Protein AF-W2C169-F1 (afdb_monomer_lite)

Structure (mmCIF, N/CA/C/O backbone):
data_AF-W2C169-F1
#
_entry.id   AF-W2C169-F1
#
loop_
_atom_site.group_PDB
_atom_site.id
_atom_site.type_symbol
_atom_site.label_atom_id
_atom_site.label_alt_id
_atom_site.label_comp_id
_atom_site.label_asym_id
_atom_site.label_entity_id
_atom_site.label_seq_id
_atom_site.pdbx_PDB_ins_code
_atom_site.Cartn_x
_atom_site.Cartn_y
_atom_site.Cartn_z
_atom_site.occupancy
_atom_site.B_iso_or_equiv
_atom_site.auth_seq_id
_atom_site.auth_comp_id
_atom_site.auth_asym_id
_atom_site.auth_atom_id
_atom_site.pdbx_PDB_model_num
ATOM 1 N N . MET A 1 1 ? 2.511 10.921 2.457 1.00 88.62 1 MET A N 1
ATOM 2 C CA . MET A 1 1 ? 1.205 10.672 3.111 1.00 88.62 1 MET A CA 1
ATOM 3 C C . MET A 1 1 ? 1.436 9.827 4.353 1.00 88.62 1 MET A C 1
ATOM 5 O O . MET A 1 1 ? 2.473 9.172 4.405 1.00 88.62 1 MET A O 1
ATOM 9 N N . LYS A 1 2 ? 0.534 9.827 5.338 1.00 92.50 2 LYS A N 1
ATOM 10 C CA . LYS A 1 2 ? 0.646 8.915 6.488 1.00 92.50 2 LYS A CA 1
ATOM 11 C C . LYS A 1 2 ? 0.079 7.546 6.125 1.00 92.50 2 LYS A C 1
ATOM 13 O O . LYS A 1 2 ? -0.915 7.457 5.410 1.00 92.50 2 LYS A O 1
ATOM 18 N N . ALA A 1 3 ? 0.659 6.470 6.655 1.00 92.00 3 ALA A N 1
ATOM 19 C CA . ALA A 1 3 ? 0.155 5.125 6.369 1.00 92.00 3 ALA A CA 1
ATOM 20 C C . ALA A 1 3 ? -1.259 4.895 6.936 1.00 92.00 3 ALA A C 1
ATOM 22 O O . ALA A 1 3 ? -2.050 4.150 6.367 1.00 92.00 3 ALA A O 1
ATOM 23 N N . SER A 1 4 ? -1.608 5.599 8.017 1.00 90.38 4 SER A N 1
ATOM 24 C CA . SER A 1 4 ? -2.946 5.580 8.619 1.00 90.38 4 SER A CA 1
ATOM 25 C C . SER A 1 4 ? -4.038 6.230 7.760 1.00 90.38 4 SER A C 1
ATOM 27 O O . SER A 1 4 ? -5.206 6.125 8.107 1.00 90.38 4 SER A O 1
ATOM 29 N N . GLU A 1 5 ? -3.678 6.926 6.680 1.00 92.50 5 GLU A N 1
ATOM 30 C CA . GLU A 1 5 ? -4.622 7.586 5.760 1.00 92.50 5 GLU A CA 1
ATOM 31 C C . GLU A 1 5 ? -4.993 6.686 4.569 1.00 92.50 5 GLU A C 1
ATOM 33 O O . GLU A 1 5 ? -5.736 7.092 3.675 1.00 92.50 5 GLU A O 1
ATOM 38 N N . LEU A 1 6 ? -4.463 5.460 4.525 1.00 93.62 6 LEU A N 1
ATOM 39 C CA . LEU A 1 6 ? -4.785 4.504 3.478 1.00 93.62 6 LEU A CA 1
ATOM 40 C C . LEU A 1 6 ? -6.237 4.023 3.596 1.00 93.62 6 LEU A C 1
ATOM 42 O O . LEU A 1 6 ? -6.688 3.588 4.654 1.00 93.62 6 LEU A O 1
ATOM 46 N N . VAL A 1 7 ? -6.955 4.059 2.474 1.00 94.31 7 VAL A N 1
ATOM 47 C CA . VAL A 1 7 ? -8.366 3.670 2.377 1.00 94.31 7 VAL A CA 1
ATOM 48 C C . VAL A 1 7 ? -8.475 2.380 1.568 1.00 94.31 7 VAL A C 1
ATOM 50 O O . VAL A 1 7 ? -8.052 2.369 0.405 1.00 94.31 7 VAL A O 1
ATOM 53 N N . PRO A 1 8 ? -8.996 1.279 2.146 1.00 94.69 8 PRO A N 1
ATOM 54 C CA . PRO A 1 8 ? -9.136 0.016 1.431 1.00 94.69 8 PRO A CA 1
ATOM 55 C C . PRO A 1 8 ? -9.874 0.193 0.103 1.00 94.69 8 PRO A C 1
ATOM 57 O O . PRO A 1 8 ? -10.900 0.864 0.015 1.00 94.69 8 PRO A O 1
ATOM 60 N N . GLY A 1 9 ? -9.323 -0.393 -0.954 1.00 92.81 9 GLY A N 1
ATOM 61 C CA . GLY A 1 9 ? -9.845 -0.313 -2.310 1.00 92.81 9 GLY A CA 1
ATOM 62 C C . GLY A 1 9 ? -9.400 0.911 -3.118 1.00 92.81 9 GLY A C 1
ATOM 63 O O . GLY A 1 9 ? -9.604 0.889 -4.337 1.00 92.81 9 GLY A O 1
ATOM 64 N N . LYS A 1 10 ? -8.775 1.928 -2.502 1.00 94.00 10 LYS A N 1
ATOM 65 C CA . LYS A 1 10 ? -8.240 3.111 -3.197 1.00 94.00 10 LYS A CA 1
ATOM 66 C C . LYS A 1 10 ? -6.888 2.810 -3.850 1.00 94.00 10 LYS A C 1
ATOM 68 O O . LYS A 1 10 ? -6.125 1.957 -3.391 1.00 94.00 10 LYS A O 1
ATOM 73 N N . TRP A 1 11 ? -6.616 3.505 -4.951 1.00 92.94 11 TRP A N 1
ATOM 74 C CA . TRP A 1 11 ? -5.371 3.391 -5.704 1.00 92.94 11 TRP A CA 1
ATOM 75 C C . TRP A 1 11 ? -4.377 4.476 -5.310 1.00 92.94 11 TRP A C 1
ATOM 77 O O . TRP A 1 11 ? -4.750 5.631 -5.117 1.00 92.94 11 TRP A O 1
ATOM 87 N N . TYR A 1 12 ? -3.108 4.097 -5.284 1.00 93.19 12 TYR A N 1
ATOM 88 C CA . TYR A 1 12 ? -1.981 4.944 -4.931 1.00 93.19 12 TYR A CA 1
ATOM 89 C C . TYR A 1 12 ? -0.828 4.720 -5.912 1.00 93.19 12 TYR A C 1
ATOM 91 O O . TYR A 1 12 ? -0.711 3.643 -6.505 1.00 93.19 12 TYR A O 1
ATOM 99 N N . MET A 1 13 ? 0.029 5.726 -6.077 1.00 93.00 13 MET A N 1
ATOM 100 C CA . MET A 1 13 ? 1.270 5.597 -6.837 1.00 93.00 13 MET A CA 1
ATOM 101 C C . MET A 1 13 ? 2.424 5.274 -5.895 1.00 93.00 13 MET A C 1
ATOM 103 O O . MET A 1 13 ? 2.704 6.015 -4.956 1.00 93.00 13 MET A O 1
ATOM 107 N N . TYR A 1 14 ? 3.111 4.175 -6.177 1.00 90.88 14 TYR A N 1
ATOM 108 C CA . TYR A 1 14 ? 4.412 3.851 -5.618 1.00 90.88 14 TYR A CA 1
ATOM 109 C C . TYR A 1 14 ? 5.509 4.459 -6.491 1.00 90.88 14 TYR A C 1
ATOM 111 O O . TYR A 1 14 ? 5.514 4.241 -7.704 1.00 90.88 14 TYR A O 1
ATOM 119 N N . ALA A 1 15 ? 6.434 5.184 -5.865 1.00 89.75 15 ALA A N 1
ATOM 120 C CA . ALA A 1 15 ? 7.642 5.711 -6.488 1.00 89.75 15 ALA A CA 1
ATOM 121 C C . ALA A 1 15 ? 8.877 5.061 -5.843 1.00 89.75 15 ALA A C 1
ATOM 123 O O . ALA A 1 15 ? 9.314 5.455 -4.757 1.00 89.75 15 ALA A O 1
ATOM 124 N N . GLY A 1 16 ? 9.407 4.036 -6.509 1.00 84.62 16 GLY A N 1
ATOM 125 C CA . GLY A 1 16 ? 10.622 3.330 -6.118 1.00 84.62 16 GLY A CA 1
ATOM 126 C C . GLY A 1 16 ? 11.875 4.178 -6.319 1.00 84.62 16 GLY A C 1
ATOM 127 O O . GLY A 1 16 ? 11.913 5.105 -7.129 1.00 84.62 16 GLY A O 1
ATOM 128 N N . ARG A 1 17 ? 12.934 3.865 -5.566 1.00 81.38 17 ARG A N 1
ATOM 129 C CA . ARG A 1 17 ? 14.225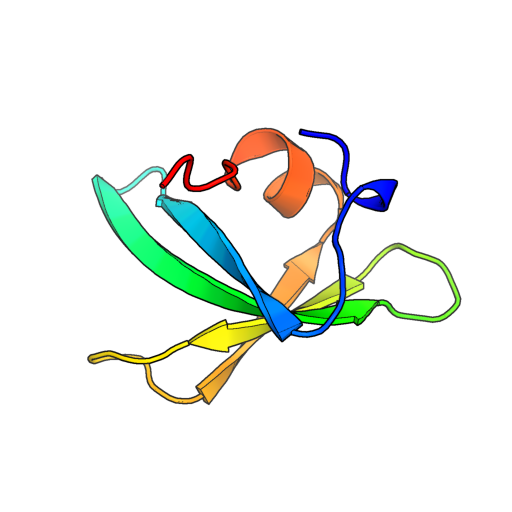 4.581 -5.648 1.00 81.38 17 ARG A CA 1
ATOM 130 C C . ARG A 1 17 ? 14.995 4.302 -6.940 1.00 81.38 17 ARG A C 1
ATOM 132 O O . ARG A 1 17 ? 15.855 5.085 -7.317 1.00 81.38 17 ARG A O 1
ATOM 139 N N . ASP A 1 18 ? 14.687 3.192 -7.588 1.00 84.06 18 ASP A N 1
ATOM 140 C CA . ASP A 1 18 ? 15.207 2.741 -8.879 1.00 84.06 18 ASP A CA 1
ATOM 141 C C . ASP A 1 18 ? 14.479 3.379 -10.077 1.00 84.06 18 ASP A C 1
ATOM 143 O O . ASP A 1 18 ? 14.744 3.024 -11.223 1.00 84.06 18 ASP A O 1
ATOM 147 N N . GLY A 1 19 ? 13.560 4.320 -9.828 1.00 82.00 19 GLY A N 1
ATOM 148 C CA . GLY A 1 19 ? 12.742 4.954 -10.861 1.00 82.00 19 GLY A CA 1
ATOM 149 C C . GLY A 1 19 ? 11.527 4.122 -11.277 1.00 82.00 19 GLY A C 1
ATOM 150 O O . GLY A 1 19 ? 10.769 4.553 -12.146 1.00 82.00 19 GLY A O 1
ATOM 151 N N . VAL A 1 20 ? 11.299 2.960 -10.653 1.00 84.38 20 VAL A N 1
ATOM 152 C CA . VAL A 1 20 ? 10.097 2.160 -10.893 1.00 84.38 20 VAL A CA 1
ATOM 153 C C . VAL A 1 20 ? 8.885 2.882 -10.322 1.00 84.38 20 VAL A C 1
ATOM 155 O O . VAL A 1 20 ? 8.824 3.224 -9.141 1.00 84.38 20 VAL A O 1
ATOM 158 N N . VAL A 1 21 ? 7.881 3.070 -11.172 1.00 88.12 21 VAL A N 1
ATOM 159 C CA . VAL A 1 21 ? 6.612 3.689 -10.808 1.00 88.12 21 VAL A CA 1
ATOM 160 C C . VAL A 1 21 ? 5.498 2.670 -11.020 1.00 88.12 21 VAL A C 1
ATOM 162 O O . VAL A 1 21 ? 5.340 2.132 -12.114 1.00 88.12 21 VAL A O 1
ATOM 165 N N . MET A 1 22 ? 4.733 2.378 -9.967 1.00 89.31 22 MET A N 1
ATOM 166 C CA . MET A 1 22 ? 3.667 1.370 -10.007 1.00 89.31 22 MET A CA 1
ATOM 167 C C . MET A 1 22 ? 2.384 1.885 -9.378 1.00 89.31 22 MET A C 1
ATOM 169 O O . MET A 1 22 ? 2.407 2.592 -8.373 1.00 89.31 22 MET A O 1
ATOM 173 N N . ARG A 1 23 ? 1.248 1.480 -9.946 1.00 91.12 23 ARG A N 1
ATOM 174 C CA . ARG A 1 23 ? -0.065 1.751 -9.367 1.00 91.12 23 ARG A CA 1
ATOM 175 C C . ARG A 1 23 ? -0.470 0.587 -8.469 1.00 91.12 23 ARG A C 1
ATOM 177 O O . ARG A 1 23 ? -0.529 -0.557 -8.917 1.00 91.12 23 ARG A O 1
ATOM 184 N N . LEU A 1 24 ? -0.756 0.890 -7.211 1.00 93.25 24 LEU A N 1
ATOM 185 C CA . LEU A 1 24 ? -1.046 -0.087 -6.169 1.00 93.25 24 LEU A CA 1
ATOM 186 C C . LEU A 1 24 ? -2.416 0.183 -5.556 1.00 93.25 24 LEU A C 1
ATOM 188 O O . LEU A 1 24 ? -2.720 1.316 -5.185 1.00 93.25 24 LEU A O 1
ATOM 192 N N . ARG A 1 25 ? -3.248 -0.850 -5.438 1.00 94.56 25 ARG A N 1
ATOM 193 C CA . ARG A 1 25 ? -4.524 -0.776 -4.722 1.00 94.56 25 ARG A CA 1
ATOM 194 C C . ARG A 1 25 ? -4.305 -1.211 -3.288 1.00 94.56 25 ARG A C 1
ATOM 196 O O . ARG A 1 25 ? -3.813 -2.312 -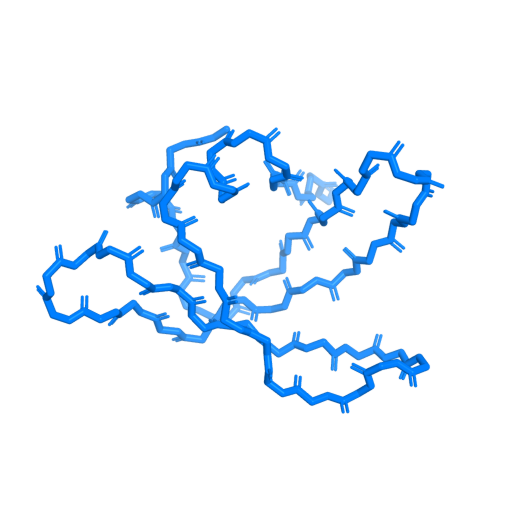3.068 1.00 94.56 25 ARG A O 1
ATOM 203 N N . PHE A 1 26 ? -4.652 -0.376 -2.321 1.00 95.44 26 PHE A N 1
ATOM 204 C CA . PHE A 1 26 ? -4.548 -0.770 -0.921 1.00 95.44 26 PHE A CA 1
ATOM 205 C C . PHE A 1 26 ? -5.637 -1.787 -0.566 1.00 95.44 26 PHE A C 1
ATOM 207 O O . PHE A 1 26 ? -6.803 -1.577 -0.896 1.00 95.44 26 PHE A O 1
ATOM 214 N N . GLU A 1 27 ? -5.265 -2.880 0.098 1.00 96.00 27 GLU A N 1
ATOM 215 C CA . GLU A 1 27 ? -6.191 -3.953 0.479 1.00 96.00 27 GLU A CA 1
ATOM 216 C C . GLU A 1 27 ? -6.425 -3.955 1.994 1.00 96.00 27 GLU A C 1
ATOM 218 O O . GLU A 1 27 ? -7.568 -3.882 2.443 1.00 96.00 27 GLU A O 1
ATOM 223 N N . SER A 1 28 ? -5.355 -4.010 2.794 1.00 96.00 28 SER A N 1
ATOM 224 C CA . SER A 1 28 ? -5.458 -4.103 4.254 1.00 96.00 28 SER A CA 1
ATOM 225 C C . SER A 1 28 ? -4.155 -3.747 4.971 1.00 96.00 28 SER A C 1
ATOM 227 O O . SER A 1 28 ? -3.074 -3.761 4.382 1.00 96.00 28 SER A O 1
ATOM 229 N N . ALA A 1 29 ? -4.255 -3.451 6.267 1.00 95.44 29 ALA A N 1
ATOM 230 C CA . ALA A 1 29 ? -3.116 -3.329 7.173 1.00 95.44 29 ALA A CA 1
ATOM 231 C C . ALA A 1 29 ? -3.135 -4.464 8.205 1.00 95.44 29 ALA A C 1
ATOM 233 O O . ALA A 1 29 ? -4.202 -4.965 8.570 1.00 95.44 29 ALA A O 1
ATOM 234 N N . SER A 1 30 ? -1.959 -4.857 8.692 1.00 94.12 30 SER A N 1
ATOM 235 C CA . SER A 1 30 ? -1.829 -5.741 9.847 1.00 94.12 30 SER A CA 1
ATOM 236 C C . SER A 1 30 ? -2.416 -5.083 11.098 1.00 94.12 30 SER A C 1
ATOM 238 O O . SER A 1 30 ? -2.496 -3.859 11.204 1.00 94.12 30 SER A O 1
ATOM 240 N N . GLN A 1 31 ? -2.815 -5.905 12.068 1.00 92.25 31 GLN A N 1
ATOM 241 C CA . GLN A 1 31 ? -3.496 -5.444 13.282 1.00 92.25 31 GLN A CA 1
ATOM 242 C C . GLN A 1 31 ? -2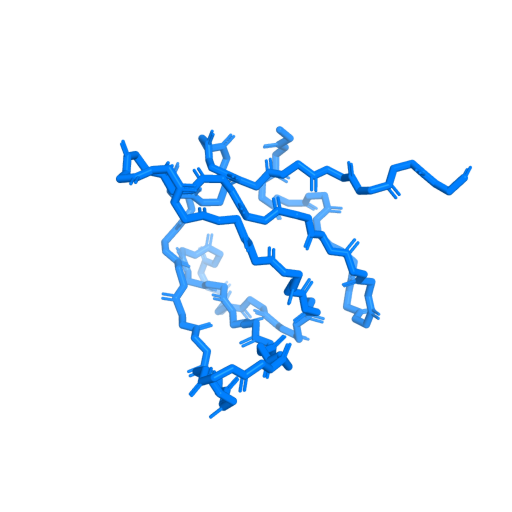.633 -4.490 14.133 1.00 92.25 31 GLN A C 1
ATOM 244 O O . GLN A 1 31 ? -3.163 -3.624 14.821 1.00 92.25 31 GLN A O 1
ATOM 249 N N . ASP A 1 32 ? -1.307 -4.612 14.041 1.00 91.62 32 ASP A N 1
ATOM 250 C CA . ASP A 1 32 ? -0.314 -3.740 14.682 1.00 91.62 32 ASP A CA 1
ATOM 251 C C . ASP A 1 32 ? 0.035 -2.478 13.859 1.00 91.62 32 ASP A C 1
ATOM 253 O O . ASP A 1 32 ? 0.832 -1.642 14.292 1.00 91.62 32 ASP A O 1
ATOM 257 N N . GLY A 1 33 ? -0.534 -2.324 12.657 1.00 88.75 33 GLY A N 1
ATOM 258 C CA . GLY A 1 33 ? -0.313 -1.182 11.771 1.00 88.75 33 GLY A CA 1
ATOM 259 C C . GLY A 1 33 ? 1.124 -1.040 11.257 1.00 88.75 33 GLY A C 1
ATOM 260 O O . GLY A 1 33 ? 1.539 0.085 10.933 1.00 88.75 33 GLY A O 1
ATOM 261 N N . GLN A 1 34 ? 1.889 -2.136 11.215 1.00 91.38 34 GLN A N 1
ATOM 262 C CA . GLN A 1 34 ? 3.274 -2.153 10.732 1.00 91.38 34 GLN A CA 1
ATOM 263 C C . GLN A 1 34 ? 3.399 -2.576 9.270 1.00 91.38 34 GLN A C 1
ATOM 265 O O . GLN A 1 34 ? 4.268 -2.057 8.567 1.00 91.38 34 GLN A O 1
ATOM 270 N N . THR A 1 35 ? 2.521 -3.463 8.803 1.00 95.19 35 THR A N 1
ATOM 271 C CA . THR A 1 35 ? 2.560 -4.039 7.455 1.00 95.19 35 THR A CA 1
ATOM 272 C C . THR A 1 35 ? 1.283 -3.713 6.694 1.00 95.19 35 THR A C 1
ATOM 274 O O . THR A 1 35 ? 0.185 -3.804 7.231 1.00 95.19 35 THR A O 1
ATOM 277 N N . TYR A 1 36 ? 1.425 -3.349 5.425 1.00 96.44 36 TYR A N 1
ATOM 278 C CA . TYR A 1 36 ? 0.340 -2.905 4.557 1.00 96.44 36 TYR A CA 1
ATOM 279 C C . TYR A 1 36 ? 0.374 -3.719 3.268 1.00 96.44 36 TYR A C 1
ATOM 281 O O . TYR A 1 36 ? 1.412 -3.793 2.609 1.00 96.44 36 TYR A O 1
ATOM 289 N N . ALA A 1 37 ? -0.747 -4.344 2.925 1.00 95.69 37 ALA A N 1
ATOM 290 C CA . ALA A 1 37 ? -0.903 -5.169 1.740 1.00 95.69 37 ALA A CA 1
ATOM 291 C C . ALA A 1 37 ? -1.517 -4.361 0.597 1.00 95.69 37 ALA A C 1
ATOM 293 O O . ALA A 1 37 ? -2.517 -3.656 0.763 1.00 95.69 37 ALA A O 1
ATOM 294 N N . PHE A 1 38 ? -0.925 -4.508 -0.581 1.00 95.38 38 PHE A N 1
ATOM 295 C CA . PHE A 1 38 ? -1.357 -3.844 -1.794 1.00 95.38 38 PHE A CA 1
ATOM 296 C C . PHE A 1 38 ? -1.467 -4.834 -2.935 1.00 95.38 38 PHE A C 1
ATOM 298 O O . PHE A 1 38 ? -0.607 -5.694 -3.111 1.00 95.38 38 PHE A O 1
ATOM 305 N N . ARG A 1 39 ? -2.489 -4.665 -3.764 1.00 94.00 39 ARG A N 1
ATOM 306 C CA . ARG A 1 39 ? -2.600 -5.358 -5.037 1.00 94.00 39 ARG A CA 1
ATOM 307 C C . ARG A 1 39 ? -1.938 -4.529 -6.131 1.00 94.00 39 ARG A C 1
ATOM 309 O O . ARG A 1 39 ? -2.305 -3.376 -6.357 1.00 94.00 39 ARG A O 1
ATOM 316 N N . SER A 1 40 ? -0.974 -5.133 -6.811 1.00 90.69 40 SER A N 1
ATOM 317 C CA . SER A 1 40 ? -0.327 -4.581 -7.997 1.00 90.69 40 SER A CA 1
ATOM 318 C C . SER A 1 40 ? -0.984 -5.135 -9.258 1.00 90.69 40 SER A C 1
ATOM 320 O O . SER A 1 40 ? -1.254 -6.336 -9.353 1.00 90.69 40 SER A O 1
ATOM 322 N N . CYS A 1 41 ? -1.226 -4.260 -10.231 1.00 76.19 41 CYS A N 1
ATOM 323 C CA . CYS A 1 41 ? -1.685 -4.624 -11.568 1.00 76.19 41 CYS A CA 1
ATOM 324 C C . CYS A 1 41 ? -0.625 -4.156 -12.574 1.00 76.19 41 CYS A C 1
ATOM 326 O O . CYS A 1 41 ? -0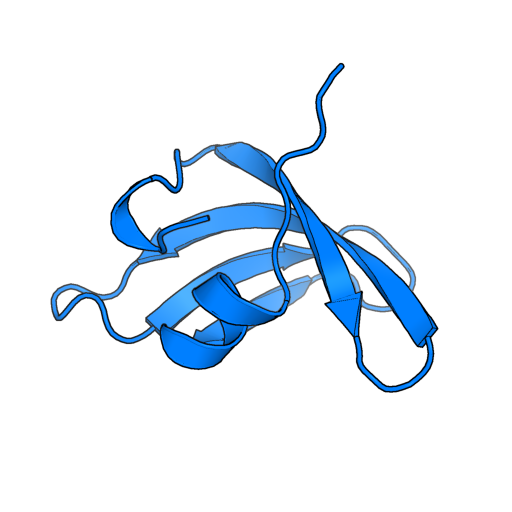.466 -2.959 -12.794 1.00 76.19 41 CYS A O 1
ATOM 328 N N . GLY A 1 42 ? 0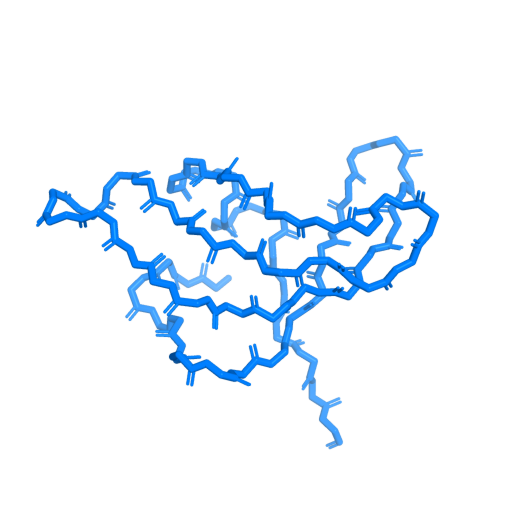.132 -5.092 -13.148 1.00 73.94 42 GLY A N 1
ATOM 329 C CA . GLY A 1 42 ? 1.236 -4.814 -14.072 1.00 73.94 42 GLY A CA 1
ATOM 330 C C . GLY A 1 42 ? 2.111 -6.048 -14.290 1.00 73.94 42 GLY A C 1
ATOM 331 O O . GLY A 1 42 ? 1.676 -7.164 -14.017 1.00 73.94 42 GLY A O 1
ATOM 332 N N . ALA A 1 43 ? 3.359 -5.852 -14.730 1.00 69.62 43 ALA A N 1
ATOM 333 C CA . ALA A 1 43 ? 4.333 -6.941 -14.902 1.00 69.62 43 ALA A CA 1
ATOM 334 C C . ALA A 1 43 ? 4.585 -7.740 -13.604 1.00 69.62 43 ALA A C 1
ATOM 336 O O . ALA A 1 43 ? 4.913 -8.919 -13.650 1.00 69.62 43 ALA A O 1
ATOM 337 N N . TRP A 1 44 ? 4.360 -7.103 -12.453 1.00 71.69 44 TRP A N 1
ATOM 338 C CA . TRP A 1 44 ? 4.456 -7.684 -11.114 1.00 71.69 44 TRP A CA 1
ATOM 339 C C . TRP A 1 44 ? 3.064 -7.883 -10.502 1.00 71.69 44 TRP A C 1
ATOM 341 O O . TRP A 1 44 ? 2.791 -7.414 -9.396 1.00 71.69 44 TRP A O 1
ATOM 351 N N . ALA A 1 45 ? 2.143 -8.489 -11.256 1.00 81.00 45 ALA A N 1
ATOM 352 C CA . ALA A 1 45 ? 0.786 -8.745 -10.785 1.00 81.00 45 ALA A CA 1
ATOM 353 C C . ALA A 1 45 ? 0.805 -9.642 -9.536 1.00 81.00 45 ALA A C 1
ATOM 355 O O . ALA A 1 45 ? 1.396 -10.721 -9.545 1.00 81.00 45 ALA A O 1
ATOM 356 N N . GLY A 1 46 ? 0.149 -9.201 -8.462 1.00 89.25 46 GLY A N 1
ATOM 357 C CA . GLY A 1 46 ? 0.134 -9.934 -7.198 1.00 89.25 46 GLY A CA 1
ATOM 358 C C . GLY A 1 46 ? -0.111 -9.050 -5.981 1.00 89.25 46 GLY A C 1
ATOM 359 O O . GLY A 1 46 ? -0.427 -7.864 -6.105 1.00 89.25 46 GLY A O 1
ATOM 360 N N . VAL A 1 47 ? 0.022 -9.653 -4.798 1.00 91.50 47 VAL A N 1
ATOM 361 C CA . VAL A 1 47 ? -0.015 -8.944 -3.515 1.00 91.50 47 VAL A CA 1
ATOM 362 C C . VAL A 1 47 ? 1.411 -8.605 -3.097 1.00 91.50 47 VAL A C 1
ATOM 364 O O . VAL A 1 47 ? 2.269 -9.481 -3.042 1.00 91.50 47 VAL A O 1
ATOM 367 N N . ILE A 1 48 ? 1.647 -7.335 -2.788 1.00 91.94 48 ILE A N 1
ATOM 368 C CA . ILE A 1 48 ? 2.914 -6.812 -2.284 1.00 91.94 48 ILE A CA 1
ATOM 369 C C . ILE A 1 48 ? 2.666 -6.278 -0.878 1.00 91.94 48 ILE A C 1
ATOM 371 O O . ILE A 1 48 ? 1.684 -5.576 -0.635 1.00 91.94 48 ILE A O 1
ATOM 375 N N . THR A 1 49 ? 3.564 -6.589 0.048 1.00 93.88 49 THR A N 1
ATOM 376 C CA . THR A 1 49 ? 3.522 -6.067 1.415 1.00 93.88 49 THR A CA 1
ATOM 377 C C . THR A 1 49 ? 4.593 -5.008 1.613 1.00 93.88 49 THR A C 1
ATOM 379 O O . THR A 1 49 ? 5.748 -5.217 1.246 1.00 93.88 49 THR A O 1
ATOM 382 N N . MET A 1 50 ? 4.228 -3.892 2.235 1.00 94.56 50 MET A N 1
ATOM 383 C CA . MET A 1 50 ? 5.149 -2.810 2.574 1.00 94.56 50 MET A CA 1
ATOM 384 C C . MET A 1 50 ? 5.067 -2.476 4.057 1.00 94.56 50 MET A C 1
ATOM 386 O O . MET A 1 50 ? 3.989 -2.467 4.648 1.00 94.56 50 MET A O 1
ATOM 390 N N . GLY A 1 51 ? 6.217 -2.166 4.650 1.00 95.81 51 GLY A N 1
ATOM 391 C CA . GLY A 1 51 ? 6.274 -1.625 6.002 1.00 95.81 51 GLY A CA 1
ATOM 392 C C . GLY A 1 51 ? 5.818 -0.165 6.048 1.00 95.81 51 GLY A C 1
ATOM 393 O O . GLY A 1 51 ? 5.952 0.563 5.058 1.00 95.81 51 GLY A O 1
ATOM 394 N N . ARG A 1 52 ? 5.360 0.295 7.218 1.00 95.19 52 ARG A N 1
ATOM 395 C CA . ARG A 1 52 ? 4.968 1.698 7.456 1.00 95.19 52 ARG A CA 1
ATOM 396 C C . ARG A 1 52 ? 5.974 2.729 6.908 1.00 95.19 52 ARG A C 1
ATOM 398 O O . ARG A 1 52 ? 5.531 3.618 6.182 1.00 95.19 52 ARG A O 1
ATOM 405 N N . PRO A 1 53 ? 7.301 2.625 7.146 1.00 94.75 53 PRO A N 1
ATOM 406 C CA . PRO A 1 53 ? 8.243 3.631 6.643 1.00 94.75 53 PRO A CA 1
ATOM 407 C C . PRO A 1 53 ? 8.285 3.703 5.113 1.00 94.75 53 PRO A C 1
ATOM 409 O O . PRO A 1 53 ? 8.459 4.776 4.533 1.00 94.75 53 PRO A O 1
ATOM 412 N N . MET A 1 54 ? 8.113 2.563 4.440 1.00 93.56 54 MET A N 1
ATOM 413 C CA . MET A 1 54 ? 8.087 2.499 2.980 1.00 93.56 54 MET A CA 1
ATOM 414 C C . MET A 1 54 ? 6.806 3.125 2.434 1.00 93.56 54 MET A C 1
ATOM 416 O O . MET A 1 54 ? 6.872 3.906 1.491 1.00 93.56 54 MET A O 1
ATOM 420 N N . VAL A 1 55 ? 5.662 2.858 3.070 1.00 94.50 55 VAL A N 1
ATOM 421 C CA . VAL A 1 55 ? 4.396 3.513 2.727 1.00 94.50 55 VAL A CA 1
ATOM 422 C C . VAL A 1 55 ? 4.530 5.030 2.834 1.00 94.50 55 VAL A C 1
ATOM 424 O O . VAL A 1 55 ? 4.263 5.752 1.880 1.00 94.50 55 VAL A O 1
ATOM 427 N N . GLU A 1 56 ? 5.013 5.532 3.963 1.00 94.56 56 GLU A N 1
ATOM 428 C CA . GLU A 1 56 ? 5.044 6.976 4.202 1.00 94.56 56 GLU A CA 1
ATOM 429 C C . GLU A 1 56 ? 6.047 7.707 3.296 1.00 94.56 56 GLU A C 1
ATOM 431 O O . GLU A 1 56 ? 5.799 8.843 2.879 1.00 94.56 56 GLU A O 1
ATOM 436 N N . SER A 1 57 ? 7.149 7.043 2.931 1.00 93.25 57 SER A N 1
ATOM 437 C CA . SER A 1 57 ? 8.193 7.625 2.079 1.00 93.25 57 SER A CA 1
ATOM 438 C C . SER A 1 57 ? 7.938 7.467 0.579 1.00 93.25 57 SER A C 1
ATOM 440 O O . SER A 1 57 ? 8.193 8.418 -0.166 1.00 93.25 57 SER A O 1
ATOM 442 N N . MET A 1 58 ? 7.404 6.328 0.124 1.00 92.56 58 MET A N 1
ATOM 443 C CA . MET A 1 58 ? 7.347 5.954 -1.300 1.00 92.56 58 MET A CA 1
ATOM 444 C C . MET A 1 58 ? 5.944 5.994 -1.913 1.00 92.56 58 MET A C 1
ATOM 446 O O . MET A 1 58 ? 5.838 6.069 -3.136 1.00 92.56 58 MET A O 1
ATOM 450 N N . LEU A 1 59 ? 4.871 5.971 -1.114 1.00 93.44 59 LEU A N 1
ATOM 451 C CA . LEU A 1 59 ? 3.507 6.079 -1.640 1.00 93.44 59 LEU A CA 1
ATOM 452 C C . LEU A 1 59 ? 3.038 7.532 -1.723 1.00 93.44 59 LEU A C 1
ATOM 454 O O . LEU A 1 59 ? 3.304 8.370 -0.850 1.00 93.44 59 LEU A O 1
ATOM 458 N N . ARG A 1 60 ? 2.323 7.831 -2.802 1.00 90.62 60 ARG A N 1
ATOM 459 C CA . ARG A 1 60 ? 1.642 9.098 -3.058 1.00 90.62 60 ARG A CA 1
ATOM 460 C C . ARG A 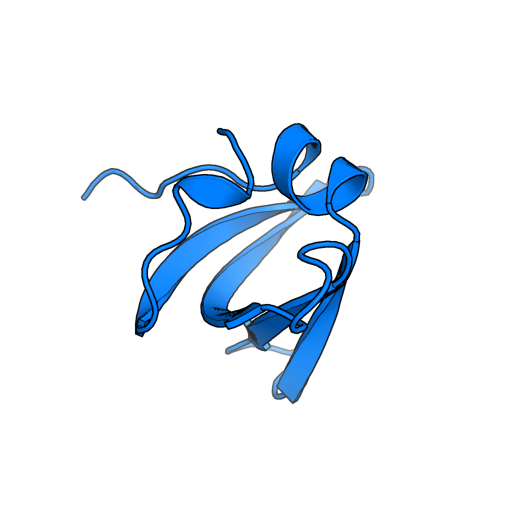1 60 ? 0.200 8.810 -3.455 1.00 90.62 60 ARG A C 1
ATOM 462 O O . ARG A 1 60 ? -0.087 7.803 -4.106 1.00 90.62 60 ARG A O 1
ATOM 469 N N . GLU A 1 61 ? -0.707 9.687 -3.047 1.00 83.50 61 GLU A N 1
ATOM 470 C CA . GLU A 1 61 ? -2.076 9.648 -3.544 1.00 83.50 61 GLU A CA 1
ATOM 471 C C . GLU A 1 61 ? -2.086 10.011 -5.028 1.00 83.50 61 GLU A C 1
ATOM 473 O O . GLU A 1 61 ? -1.338 10.887 -5.462 1.00 83.50 61 GLU A O 1
ATOM 478 N N . VAL A 1 62 ? -2.896 9.298 -5.809 1.00 76.25 62 VAL A N 1
ATOM 479 C CA . VAL A 1 62 ? -3.170 9.695 -7.190 1.00 76.25 62 VAL A CA 1
ATOM 480 C C . VAL A 1 62 ? -4.347 10.653 -7.115 1.00 76.25 62 VAL A C 1
ATOM 482 O O . VAL A 1 62 ? -5.475 10.200 -6.921 1.00 76.25 62 VAL A O 1
ATOM 485 N N . GLU A 1 63 ? -4.091 11.957 -7.199 1.00 59.81 63 GLU A N 1
ATOM 486 C CA . GLU A 1 63 ? -5.168 12.908 -7.476 1.00 59.81 63 GLU A CA 1
ATOM 487 C C . GLU A 1 63 ? -5.690 12.595 -8.886 1.00 59.81 63 GLU A C 1
ATOM 489 O O . GLU A 1 63 ? -4.908 12.507 -9.838 1.00 59.81 63 GLU A O 1
ATOM 494 N N . GLN A 1 64 ? -6.985 12.286 -8.983 1.00 52.28 64 GLN A N 1
ATOM 495 C CA . GLN A 1 64 ? -7.695 12.181 -10.259 1.00 52.28 64 GLN A CA 1
ATOM 496 C C . GLN A 1 64 ? -8.088 13.566 -10.750 1.00 52.28 64 GLN A C 1
ATOM 498 O O . GLN A 1 64 ? -8.493 14.383 -9.894 1.00 52.28 64 GLN A O 1
#

Secondary structure (DSSP, 8-state):
--GGG--TT-EEEEE-TTS-EEEEEEEEE-TTSSEEEEEE-STT-EEEEEEHHHHHHHEEE---

Sequence (64 aa):
MKASELVPGKWYMYAGRDGVVMRLRFESASQDGQTYAFRSCGAWAGVITMGRPMVESMLREVEQ

pLDDT: mean 89.22, std 8.58, range [52.28, 96.44]

Radius of gyration: 10.74 Å; chains: 1; bounding box: 25×23×30 Å

Organism: NCBI:txid1411148

Foldseek 3Di:
DFLVPQDAQAWKWFQDPVRDIFIWGWHDADPVRFKTWTATDDPPGDIDIDGRVSCVPGIDHDDD